Protein AF-A0A090WVR4-F1 (afdb_monomer)

Organism: NCBI:txid221126

Solvent-accessible surface area (backbone atoms only — not comparable to full-atom values): 7182 Å² total; per-residue (Å²): 131,82,71,78,80,50,73,68,54,50,53,52,52,48,54,42,41,65,71,36,36,90,68,53,79,60,54,68,69,56,53,54,51,55,45,58,70,44,97,52,40,68,62,52,50,52,52,50,48,40,44,44,54,17,46,50,66,48,40,76,79,42,62,64,78,89,28,46,66,42,49,36,49,51,50,49,32,46,58,36,30,68,65,32,52,67,72,58,11,56,69,73,49,70,68,86,71,57,49,73,68,56,49,53,55,45,51,69,52,43,80,73,78,54,67,74,82,79,75,78,80,128

Secondary structure (DSSP, 8-state):
--PPPPHHHHHHHHHHHHHHTTTS---HHHHHHHHHHSS-HHHHHHHHHHHHHHHHHHHTTS-SSTTHHHHHHHHHHHHHHHHS-HHHHHHHTT-SSS-HHHHHHHHHT--SPP--------

Sequence (122 aa):
MHKALTDEQLAKIKDIQETFNEVYPVSLDETITNFKRDQNPDNEINIWQNMASAYKSYALNNEGEEKLGARREAFRLILMRSMMPDKEAISSSELKILSESEALEVLKNYTLEAKPVKVEKR

Structure (mmCIF, N/CA/C/O backbone):
data_AF-A0A090WVR4-F1
#
_entry.id   AF-A0A090WVR4-F1
#
loop_
_atom_site.group_PDB
_atom_site.id
_atom_site.type_symbol
_atom_site.label_atom_id
_atom_site.label_alt_id
_atom_site.label_comp_id
_atom_site.label_asym_id
_atom_site.label_entity_id
_atom_site.label_seq_id
_atom_site.pdbx_PDB_ins_code
_atom_site.Cartn_x
_atom_site.Cartn_y
_atom_site.Cartn_z
_atom_site.occupancy
_atom_site.B_iso_or_equiv
_atom_site.auth_seq_id
_atom_site.auth_comp_id
_atom_site.auth_asym_id
_atom_site.auth_atom_id
_atom_site.pdbx_PDB_model_num
ATOM 1 N N . MET A 1 1 ? 7.695 7.006 -28.466 1.00 41.31 1 MET A N 1
ATOM 2 C CA . MET A 1 1 ? 8.221 5.636 -28.282 1.00 41.31 1 MET A CA 1
ATOM 3 C C . MET A 1 1 ? 7.917 5.218 -26.854 1.00 41.31 1 MET A C 1
ATOM 5 O O . MET A 1 1 ? 8.353 5.922 -25.954 1.00 41.31 1 MET A O 1
ATOM 9 N N . HIS A 1 2 ? 7.151 4.146 -26.637 1.00 53.28 2 HIS A N 1
ATOM 10 C CA . HIS A 1 2 ? 7.010 3.564 -25.298 1.00 53.28 2 HIS A CA 1
AT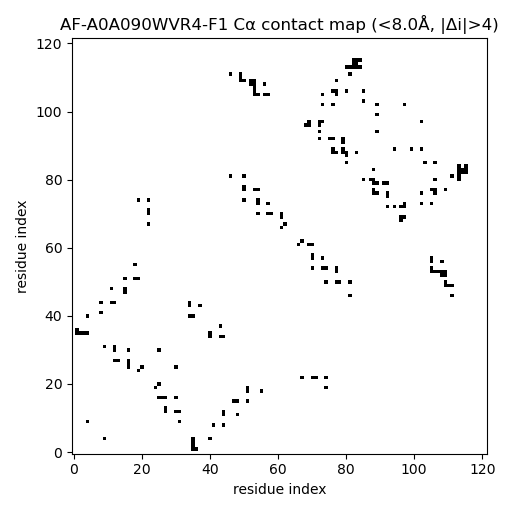OM 11 C C . HIS A 1 2 ? 8.338 2.883 -24.955 1.00 53.28 2 HIS A C 1
ATOM 13 O O . HIS A 1 2 ? 8.726 1.938 -25.642 1.00 53.28 2 HIS A O 1
ATOM 19 N N . LYS A 1 3 ? 9.083 3.405 -23.972 1.00 63.94 3 LYS A N 1
ATOM 20 C CA . LYS A 1 3 ? 10.285 2.722 -23.476 1.00 63.94 3 LYS A CA 1
ATOM 21 C C . LYS A 1 3 ? 9.845 1.388 -22.877 1.00 63.94 3 LYS A C 1
ATOM 23 O O . LYS A 1 3 ? 8.894 1.344 -22.100 1.00 63.94 3 LYS A O 1
ATOM 28 N N . ALA A 1 4 ? 10.506 0.306 -23.275 1.00 81.25 4 ALA A N 1
ATOM 29 C CA . ALA A 1 4 ? 10.335 -0.968 -22.597 1.00 81.25 4 ALA A CA 1
ATOM 30 C C . ALA A 1 4 ? 10.795 -0.814 -21.139 1.00 81.25 4 ALA A C 1
ATOM 32 O O . ALA A 1 4 ? 11.762 -0.097 -20.875 1.00 81.25 4 ALA A O 1
ATOM 33 N N . LEU A 1 5 ? 10.088 -1.464 -20.214 1.00 88.19 5 LEU A N 1
ATOM 34 C CA . LEU A 1 5 ? 10.526 -1.547 -18.825 1.00 88.19 5 LEU A CA 1
ATOM 35 C C . LEU A 1 5 ? 11.793 -2.404 -18.744 1.00 88.19 5 LEU A C 1
ATOM 37 O O . LEU A 1 5 ? 11.913 -3.387 -19.476 1.00 88.19 5 LEU A O 1
ATOM 41 N N . THR A 1 6 ? 12.716 -2.035 -17.863 1.00 92.88 6 THR A N 1
ATOM 42 C CA . THR A 1 6 ? 13.913 -2.828 -17.568 1.00 92.88 6 THR A CA 1
ATOM 43 C C . THR A 1 6 ? 13.567 -4.036 -16.697 1.00 92.88 6 THR A C 1
ATOM 45 O O . THR A 1 6 ? 12.541 -4.049 -16.013 1.00 92.88 6 THR A O 1
ATOM 48 N N . ASP A 1 7 ? 14.447 -5.038 -16.658 1.00 93.69 7 ASP A N 1
ATOM 49 C CA . ASP A 1 7 ? 14.271 -6.209 -15.787 1.00 93.69 7 ASP A CA 1
ATOM 50 C C . ASP A 1 7 ? 14.183 -5.819 -14.303 1.00 93.69 7 ASP A C 1
ATOM 52 O O . ASP A 1 7 ? 13.406 -6.398 -13.545 1.00 93.69 7 ASP A O 1
ATOM 56 N N . GLU A 1 8 ? 14.922 -4.782 -13.892 1.00 93.69 8 GLU A N 1
ATOM 57 C CA . GLU A 1 8 ? 14.848 -4.237 -12.535 1.00 93.69 8 GLU A CA 1
ATOM 58 C C . GLU A 1 8 ? 13.463 -3.640 -12.242 1.00 93.69 8 GLU A C 1
ATOM 60 O O . GLU A 1 8 ? 12.884 -3.897 -11.187 1.00 93.69 8 GLU A O 1
ATOM 65 N N . GLN A 1 9 ? 12.898 -2.875 -13.181 1.00 94.50 9 GLN A N 1
ATOM 66 C CA . GLN A 1 9 ? 11.546 -2.328 -13.046 1.00 94.50 9 GLN A CA 1
ATOM 67 C C . GLN A 1 9 ? 10.502 -3.447 -12.982 1.00 94.50 9 GLN A C 1
ATOM 69 O O . GLN A 1 9 ? 9.609 -3.402 -12.140 1.00 94.50 9 GLN A O 1
ATOM 74 N N . LEU A 1 10 ? 10.635 -4.479 -13.819 1.00 95.69 10 LEU A N 1
ATOM 75 C CA . LEU A 1 10 ? 9.740 -5.638 -13.806 1.00 95.69 10 LEU A CA 1
ATOM 76 C C . LEU A 1 10 ? 9.796 -6.394 -12.473 1.00 95.69 10 LEU A C 1
ATOM 78 O O . LEU A 1 10 ? 8.748 -6.764 -11.946 1.00 95.69 10 LEU A O 1
ATOM 82 N N . ALA A 1 11 ? 10.987 -6.574 -11.896 1.00 96.31 11 ALA A N 1
ATOM 83 C CA . ALA A 1 11 ? 11.142 -7.202 -10.586 1.00 96.31 11 ALA A CA 1
ATOM 84 C C . ALA A 1 11 ? 10.434 -6.401 -9.478 1.00 96.31 11 ALA A C 1
ATOM 86 O O . ALA A 1 11 ? 9.723 -6.981 -8.659 1.00 96.31 11 ALA A O 1
ATOM 87 N N . LYS A 1 12 ? 10.563 -5.067 -9.490 1.00 96.88 12 LYS A N 1
ATOM 88 C CA . LYS A 1 12 ? 9.867 -4.180 -8.540 1.00 96.88 12 LYS A CA 1
ATOM 89 C C . LYS A 1 12 ? 8.348 -4.235 -8.712 1.00 96.88 12 LYS A C 1
ATOM 91 O O . LYS A 1 12 ? 7.626 -4.332 -7.726 1.00 96.88 12 LYS A O 1
ATOM 96 N N . ILE A 1 13 ? 7.863 -4.213 -9.955 1.00 96.25 13 ILE A N 1
ATOM 97 C CA . ILE A 1 13 ? 6.429 -4.305 -10.271 1.00 96.25 13 ILE A CA 1
ATOM 98 C C . ILE A 1 13 ? 5.846 -5.640 -9.806 1.00 96.25 13 ILE A C 1
ATOM 100 O O . ILE A 1 13 ? 4.729 -5.673 -9.292 1.00 96.25 13 ILE A O 1
ATOM 104 N N . LYS A 1 14 ? 6.603 -6.730 -9.953 1.00 96.75 14 LYS A N 1
ATOM 105 C CA . LYS A 1 14 ? 6.196 -8.044 -9.464 1.00 96.75 14 LYS A CA 1
ATOM 106 C C . LYS A 1 14 ? 6.046 -8.060 -7.940 1.00 96.75 14 LYS A C 1
ATOM 108 O O . LYS A 1 14 ? 4.999 -8.481 -7.467 1.00 96.75 14 LYS A O 1
ATOM 113 N N . ASP A 1 15 ? 7.021 -7.535 -7.191 1.00 96.94 15 ASP A N 1
ATOM 114 C CA . ASP A 1 15 ? 6.914 -7.429 -5.723 1.00 96.94 15 ASP A CA 1
ATOM 115 C C . ASP A 1 15 ? 5.709 -6.571 -5.300 1.00 96.94 15 ASP A C 1
ATOM 117 O O . ASP A 1 15 ? 4.960 -6.952 -4.401 1.00 96.94 15 ASP A O 1
ATOM 121 N N . ILE A 1 16 ? 5.468 -5.444 -5.981 1.00 96.69 16 ILE A N 1
ATOM 122 C CA . ILE A 1 16 ? 4.284 -4.600 -5.749 1.00 96.69 16 ILE A CA 1
ATOM 123 C C . ILE A 1 16 ? 2.994 -5.403 -5.961 1.00 96.69 16 ILE A C 1
ATOM 125 O O . ILE A 1 16 ? 2.112 -5.385 -5.101 1.00 96.69 16 ILE A O 1
ATOM 129 N N . GLN A 1 17 ? 2.872 -6.104 -7.093 1.00 97.06 17 GLN A N 1
ATOM 130 C CA . GLN A 1 17 ? 1.664 -6.858 -7.424 1.00 97.06 17 GLN A CA 1
ATOM 131 C C . GLN A 1 17 ? 1.424 -7.986 -6.419 1.00 97.06 17 GLN A C 1
ATOM 133 O O . GLN A 1 17 ? 0.311 -8.107 -5.917 1.00 97.06 17 GLN A O 1
ATOM 138 N N . GLU A 1 18 ? 2.458 -8.754 -6.073 1.00 96.50 18 GLU A N 1
ATOM 139 C CA . GLU A 1 18 ? 2.368 -9.836 -5.088 1.00 96.50 18 GLU A CA 1
ATOM 140 C C . GLU A 1 18 ? 1.939 -9.309 -3.713 1.00 96.50 18 GLU A C 1
ATOM 142 O O . GLU A 1 18 ? 1.069 -9.897 -3.072 1.00 96.50 18 GLU A O 1
ATOM 147 N N . THR A 1 19 ? 2.482 -8.161 -3.296 1.00 96.75 19 THR A N 1
ATOM 148 C CA . THR A 1 19 ? 2.153 -7.517 -2.014 1.00 96.75 19 THR A CA 1
ATOM 149 C C . THR A 1 19 ? 0.681 -7.140 -1.912 1.00 96.75 19 THR A C 1
ATOM 151 O O . THR A 1 19 ? 0.066 -7.310 -0.862 1.00 96.75 19 THR A O 1
ATOM 154 N N . PHE A 1 20 ? 0.113 -6.604 -2.992 1.00 97.00 20 PHE A N 1
ATOM 155 C CA . PHE A 1 20 ? -1.255 -6.097 -2.984 1.00 97.00 20 PHE A CA 1
ATOM 156 C C . PHE A 1 20 ? -2.289 -7.100 -3.487 1.00 97.00 20 PHE A C 1
ATOM 158 O O . PHE A 1 20 ? -3.477 -6.819 -3.375 1.00 97.00 20 PHE A O 1
ATOM 165 N N . ASN A 1 21 ? -1.886 -8.267 -3.995 1.00 95.94 21 ASN A N 1
ATOM 166 C CA . ASN A 1 21 ? -2.782 -9.204 -4.675 1.00 95.94 21 ASN A CA 1
ATOM 167 C C . ASN A 1 21 ? -4.006 -9.621 -3.833 1.00 95.94 21 ASN A C 1
ATOM 169 O O . ASN A 1 21 ? -5.081 -9.845 -4.381 1.00 95.94 21 ASN A O 1
ATOM 173 N N . GLU A 1 22 ? -3.879 -9.691 -2.504 1.00 94.50 22 GLU A N 1
ATOM 174 C CA . GLU A 1 22 ? -5.001 -10.030 -1.613 1.00 94.50 22 GLU A CA 1
ATOM 175 C C . GLU A 1 22 ? -6.058 -8.915 -1.465 1.00 94.50 22 GLU A C 1
ATOM 177 O O . GLU A 1 22 ? -7.235 -9.192 -1.214 1.00 94.50 22 GLU A O 1
ATOM 182 N N . VAL A 1 23 ? -5.664 -7.649 -1.629 1.00 95.69 23 VAL A N 1
ATOM 183 C CA . VAL A 1 23 ? -6.523 -6.465 -1.421 1.00 95.69 23 VAL A CA 1
ATOM 184 C C . VAL A 1 23 ? -6.863 -5.732 -2.717 1.00 95.69 23 VAL A C 1
ATOM 186 O O . VAL A 1 23 ? -7.886 -5.054 -2.790 1.00 95.69 23 VAL A O 1
ATOM 189 N N . TYR A 1 24 ? -6.039 -5.908 -3.744 1.00 94.56 24 TYR A N 1
ATOM 190 C CA . TYR A 1 24 ? -6.162 -5.330 -5.071 1.00 94.56 24 TYR A CA 1
ATOM 191 C C . TYR A 1 24 ? -5.774 -6.390 -6.121 1.00 94.56 24 TYR A C 1
ATOM 193 O O . TYR A 1 24 ? -4.648 -6.386 -6.627 1.00 94.56 24 TYR A O 1
ATOM 201 N N . PRO A 1 25 ? -6.685 -7.341 -6.418 1.00 93.19 25 PRO A N 1
ATOM 202 C CA . PRO A 1 25 ? -6.403 -8.512 -7.248 1.00 93.19 25 PRO A CA 1
ATOM 203 C C . PRO A 1 25 ? -6.383 -8.147 -8.739 1.00 93.19 25 PRO A C 1
ATOM 205 O O . PRO A 1 25 ? -7.302 -8.459 -9.495 1.00 93.19 25 PRO A O 1
ATOM 208 N N . VAL A 1 26 ? -5.325 -7.458 -9.156 1.00 93.38 26 VAL A N 1
ATOM 209 C CA . VAL A 1 26 ? -5.023 -7.142 -10.555 1.00 93.38 26 VAL A CA 1
ATOM 210 C C . VAL A 1 26 ? -3.930 -8.084 -11.048 1.00 93.38 26 VAL A C 1
ATOM 212 O O . VAL A 1 26 ? -2.979 -8.379 -10.323 1.00 93.38 26 VAL A O 1
ATOM 215 N N . SER A 1 27 ? -4.061 -8.576 -12.283 1.00 95.44 27 SER A N 1
ATOM 216 C CA . SER A 1 27 ? -3.071 -9.489 -12.867 1.00 95.44 27 SER A CA 1
ATOM 217 C C . SER A 1 27 ? -1.703 -8.817 -13.037 1.00 95.44 27 SER A C 1
ATOM 219 O O . SER A 1 27 ? -1.617 -7.611 -13.264 1.00 95.44 27 SER A O 1
ATOM 221 N N . LEU A 1 28 ? -0.617 -9.597 -12.987 1.00 94.69 28 LEU A N 1
ATOM 222 C CA . LEU A 1 28 ? 0.734 -9.073 -13.225 1.00 94.69 28 LEU A CA 1
ATOM 223 C C . LEU A 1 28 ? 0.856 -8.383 -14.594 1.00 94.69 28 LEU A C 1
ATOM 225 O O . LEU A 1 28 ? 1.448 -7.309 -14.681 1.00 94.69 28 LEU A O 1
ATOM 229 N N . ASP A 1 29 ? 0.251 -8.949 -15.640 1.00 94.81 29 ASP A N 1
ATOM 230 C CA . ASP A 1 29 ? 0.276 -8.376 -16.992 1.00 94.81 29 ASP A CA 1
ATOM 231 C C . ASP A 1 29 ? -0.442 -7.022 -17.066 1.00 94.81 29 ASP A C 1
ATOM 233 O O . ASP A 1 29 ? 0.038 -6.085 -17.716 1.00 94.81 29 ASP A O 1
ATOM 237 N N . GLU A 1 30 ? -1.576 -6.890 -16.376 1.00 94.81 30 GLU A N 1
ATOM 238 C CA . GLU A 1 30 ? -2.312 -5.631 -16.286 1.00 94.81 30 GLU A CA 1
ATOM 239 C C . GLU A 1 30 ? -1.538 -4.591 -15.472 1.00 94.81 30 GLU A C 1
ATOM 241 O O . GLU A 1 30 ? -1.385 -3.455 -15.922 1.00 94.81 30 GLU A O 1
ATOM 246 N N . THR A 1 31 ? -0.949 -4.982 -14.341 1.00 94.00 31 THR A N 1
ATOM 247 C CA . THR A 1 31 ? -0.083 -4.103 -13.546 1.00 94.00 31 THR A CA 1
ATOM 248 C C . THR A 1 31 ? 1.099 -3.597 -14.380 1.00 94.00 31 THR A C 1
ATOM 250 O O . THR A 1 31 ? 1.325 -2.389 -14.459 1.00 94.00 31 THR A O 1
ATOM 253 N N . ILE A 1 32 ? 1.808 -4.485 -15.088 1.00 94.00 32 ILE A N 1
ATOM 254 C CA . ILE A 1 32 ? 2.903 -4.115 -16.002 1.00 94.00 32 ILE A CA 1
ATOM 255 C C . ILE A 1 32 ? 2.409 -3.142 -17.079 1.00 94.00 32 ILE A C 1
ATOM 257 O O . ILE A 1 32 ? 3.091 -2.167 -17.401 1.00 94.00 32 ILE A O 1
ATOM 261 N N . THR A 1 33 ? 1.231 -3.398 -17.647 1.00 92.81 33 THR A N 1
ATOM 262 C CA . THR A 1 33 ? 0.631 -2.535 -18.670 1.00 92.81 33 THR A CA 1
ATOM 263 C C . THR A 1 33 ? 0.320 -1.146 -18.117 1.00 92.81 33 THR A C 1
ATOM 265 O O . THR A 1 33 ? 0.587 -0.157 -18.798 1.00 92.81 33 THR A O 1
ATOM 268 N N . ASN A 1 34 ? -0.168 -1.046 -16.881 1.00 91.12 34 ASN A N 1
ATOM 269 C CA . ASN A 1 34 ? -0.443 0.230 -16.225 1.00 91.12 34 ASN A CA 1
ATOM 270 C C . ASN A 1 34 ? 0.841 1.052 -16.025 1.00 91.12 34 ASN A C 1
ATOM 272 O O . ASN A 1 34 ? 0.886 2.201 -16.461 1.00 91.12 34 ASN A O 1
ATOM 276 N N . PHE A 1 35 ? 1.921 0.450 -15.514 1.00 92.00 35 PHE A N 1
ATOM 277 C CA . PHE A 1 35 ? 3.212 1.144 -15.374 1.00 92.00 35 PHE A CA 1
ATOM 278 C C . PHE A 1 35 ? 3.831 1.546 -16.722 1.00 92.00 35 PHE A C 1
ATOM 280 O O . PHE A 1 35 ? 4.425 2.613 -16.835 1.00 92.00 35 PHE A O 1
ATOM 287 N N . LYS A 1 36 ? 3.667 0.735 -17.778 1.00 89.94 36 LYS A N 1
ATOM 288 C CA . LYS A 1 36 ? 4.148 1.067 -19.137 1.00 89.94 36 LYS A CA 1
ATOM 289 C C . LYS A 1 36 ? 3.454 2.279 -19.759 1.00 89.94 36 LYS A C 1
ATOM 291 O O . LYS A 1 36 ? 3.999 2.884 -20.685 1.00 89.94 36 LYS A O 1
ATOM 296 N N . ARG A 1 37 ? 2.226 2.581 -19.327 1.00 88.50 37 ARG A N 1
ATOM 297 C CA . ARG A 1 37 ? 1.445 3.723 -19.823 1.00 88.50 37 ARG A CA 1
ATOM 298 C C . ARG A 1 37 ? 1.856 5.034 -19.160 1.00 88.50 37 ARG A C 1
ATOM 300 O O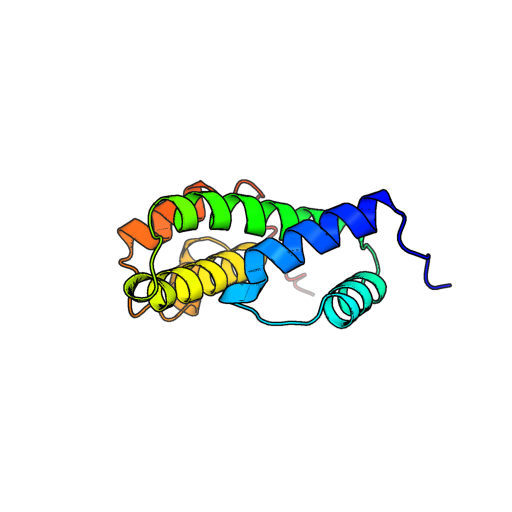 . ARG A 1 37 ? 1.554 6.085 -19.723 1.00 88.50 37 ARG A O 1
ATOM 307 N N . ASP A 1 38 ? 2.542 4.972 -18.021 1.00 86.06 38 ASP A N 1
ATOM 308 C CA . ASP A 1 38 ? 3.029 6.154 -17.324 1.00 86.06 38 ASP A CA 1
ATOM 309 C C . ASP A 1 38 ? 4.172 6.836 -18.098 1.00 86.06 38 ASP A C 1
ATOM 311 O O . ASP A 1 38 ? 5.003 6.184 -18.737 1.00 86.06 38 ASP A O 1
ATOM 315 N N . GLN A 1 39 ? 4.215 8.170 -18.062 1.00 83.50 39 GLN A N 1
ATOM 316 C CA . GLN A 1 39 ? 5.285 8.944 -18.701 1.00 83.50 39 GLN A CA 1
ATOM 317 C C . GLN A 1 39 ? 6.616 8.827 -17.946 1.00 83.50 39 GLN A C 1
ATOM 319 O O . GLN A 1 39 ? 7.680 8.993 -18.548 1.00 83.50 39 GLN A O 1
ATOM 324 N N . ASN A 1 40 ? 6.561 8.534 -16.647 1.00 88.62 40 ASN A N 1
ATOM 325 C CA . ASN A 1 40 ? 7.696 8.317 -15.767 1.00 88.62 40 ASN A CA 1
ATOM 326 C C . ASN A 1 40 ? 7.484 7.060 -14.894 1.00 88.62 40 ASN A C 1
ATOM 328 O O . ASN A 1 40 ? 7.203 7.172 -13.695 1.00 88.62 40 ASN A O 1
ATOM 332 N N . PRO A 1 41 ? 7.687 5.858 -15.472 1.00 9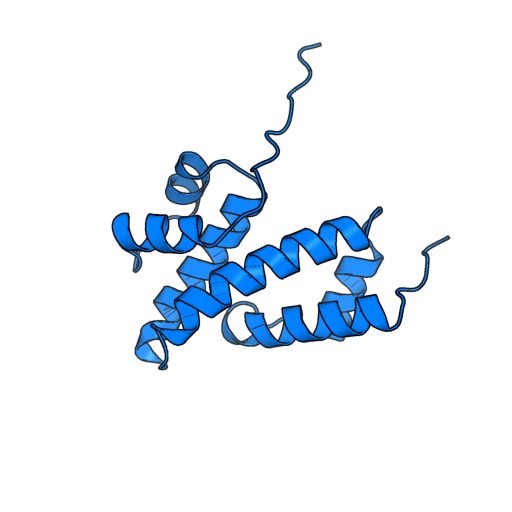0.12 41 PRO A N 1
ATOM 333 C CA . PRO A 1 41 ? 7.510 4.599 -14.754 1.00 90.12 41 PRO A CA 1
ATOM 334 C C . PRO A 1 41 ? 8.357 4.490 -13.482 1.00 90.12 41 PRO A C 1
ATOM 336 O O . PRO A 1 41 ? 7.907 3.888 -12.518 1.00 90.12 41 PRO A O 1
ATOM 339 N N . ASP A 1 42 ? 9.551 5.093 -13.435 1.00 90.94 42 ASP A N 1
ATOM 340 C CA . ASP A 1 42 ? 10.411 5.058 -12.243 1.00 90.94 42 ASP A CA 1
ATOM 341 C C . ASP A 1 42 ? 9.789 5.797 -11.056 1.00 90.94 42 ASP A C 1
ATOM 343 O O . ASP A 1 42 ? 9.836 5.314 -9.923 1.00 90.94 42 ASP A O 1
ATOM 347 N N . ASN A 1 43 ? 9.183 6.962 -11.307 1.00 91.00 43 ASN A N 1
ATOM 348 C CA . ASN A 1 43 ? 8.493 7.713 -10.262 1.00 91.00 43 ASN A CA 1
ATOM 349 C C . ASN A 1 43 ? 7.271 6.945 -9.752 1.00 91.00 43 ASN A C 1
ATOM 351 O O . ASN A 1 43 ? 7.075 6.860 -8.541 1.00 91.00 43 ASN A O 1
ATOM 355 N N . GLU A 1 44 ? 6.487 6.368 -10.662 1.00 92.38 44 GLU A N 1
ATOM 356 C CA . GLU A 1 44 ? 5.306 5.589 -10.295 1.00 92.38 44 GLU A CA 1
ATOM 357 C C . GLU A 1 44 ? 5.708 4.337 -9.502 1.00 92.38 44 GLU A C 1
ATOM 359 O O . GLU A 1 44 ? 5.198 4.109 -8.407 1.00 92.38 44 GLU A O 1
ATOM 364 N N . ILE A 1 45 ? 6.706 3.575 -9.964 1.00 94.44 45 ILE A N 1
ATOM 365 C CA . ILE A 1 45 ? 7.240 2.417 -9.229 1.00 94.44 45 ILE A CA 1
ATOM 366 C C . ILE A 1 45 ? 7.686 2.837 -7.827 1.00 94.44 45 ILE A C 1
ATOM 368 O O . ILE A 1 45 ? 7.327 2.176 -6.857 1.00 94.44 45 ILE A O 1
ATOM 372 N N . ASN A 1 46 ? 8.408 3.951 -7.686 1.00 94.12 46 ASN A N 1
ATOM 373 C CA . ASN A 1 46 ? 8.857 4.424 -6.379 1.00 94.12 46 ASN A CA 1
ATOM 374 C C . ASN A 1 46 ? 7.687 4.755 -5.430 1.00 94.12 46 ASN A C 1
ATOM 376 O O . ASN A 1 46 ? 7.756 4.429 -4.243 1.00 94.12 46 ASN A O 1
ATOM 380 N N . ILE A 1 47 ? 6.607 5.364 -5.931 1.00 93.62 47 ILE A N 1
ATOM 381 C CA . ILE A 1 47 ? 5.395 5.626 -5.138 1.00 93.62 47 ILE A CA 1
ATOM 382 C C . ILE A 1 47 ? 4.789 4.305 -4.660 1.00 93.62 47 ILE A C 1
ATOM 384 O O . ILE A 1 47 ? 4.618 4.104 -3.457 1.00 93.62 47 ILE A O 1
ATOM 388 N N . TRP A 1 48 ? 4.544 3.370 -5.578 1.00 96.19 48 TRP A N 1
ATOM 389 C CA . TRP A 1 48 ? 3.936 2.080 -5.250 1.00 96.19 48 TRP A CA 1
ATOM 390 C C . TRP A 1 48 ? 4.812 1.212 -4.338 1.00 96.19 48 TRP A C 1
ATOM 392 O O . TRP A 1 48 ? 4.283 0.521 -3.471 1.00 96.19 48 TRP A O 1
ATOM 402 N N . GLN A 1 49 ? 6.141 1.280 -4.452 1.00 95.12 49 GLN A N 1
ATOM 403 C CA . GLN A 1 49 ? 7.055 0.611 -3.518 1.00 95.12 49 GLN A CA 1
ATOM 404 C C . GLN A 1 49 ? 6.957 1.187 -2.101 1.00 95.12 49 GLN A C 1
ATOM 406 O O . GLN A 1 49 ? 6.974 0.436 -1.126 1.00 95.12 49 GLN A O 1
ATOM 411 N N . ASN A 1 50 ? 6.815 2.507 -1.966 1.00 94.31 50 ASN A N 1
ATOM 412 C CA . ASN A 1 50 ? 6.609 3.132 -0.659 1.00 94.31 50 ASN A CA 1
ATOM 413 C C . ASN A 1 50 ? 5.250 2.757 -0.066 1.00 94.31 50 ASN A C 1
ATOM 415 O O . ASN A 1 50 ? 5.162 2.450 1.123 1.00 94.31 50 ASN A O 1
ATOM 419 N N . MET A 1 51 ? 4.210 2.693 -0.902 1.00 95.88 51 MET A N 1
ATOM 4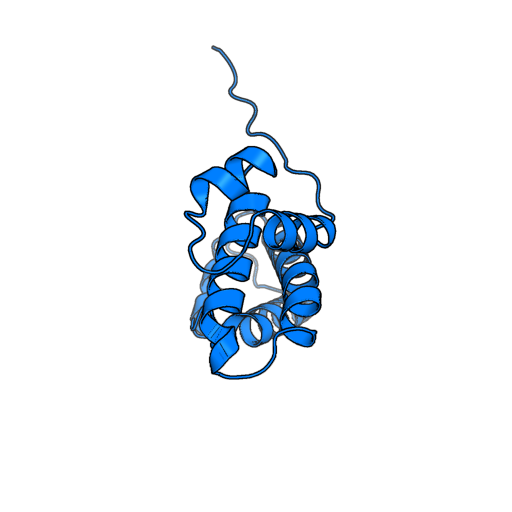20 C CA . MET A 1 51 ? 2.913 2.163 -0.486 1.00 95.88 51 MET A CA 1
ATOM 421 C C . MET A 1 51 ? 3.043 0.715 0.006 1.00 95.88 51 MET A C 1
ATOM 423 O O . MET A 1 51 ? 2.524 0.379 1.068 1.00 95.88 51 MET A O 1
ATOM 427 N N . ALA A 1 52 ? 3.763 -0.133 -0.737 1.00 95.50 52 ALA A N 1
ATOM 428 C CA . ALA A 1 52 ? 3.960 -1.541 -0.402 1.00 95.50 52 ALA A CA 1
ATOM 429 C C . ALA A 1 52 ? 4.711 -1.707 0.925 1.00 95.50 52 ALA A C 1
ATOM 431 O O . ALA A 1 52 ? 4.331 -2.539 1.743 1.00 95.50 52 ALA A O 1
ATOM 432 N N . SER A 1 53 ? 5.729 -0.883 1.182 1.00 93.88 53 SER A N 1
ATOM 433 C CA . SER A 1 53 ? 6.470 -0.877 2.449 1.00 93.88 53 SER A CA 1
ATOM 434 C C . SER A 1 53 ? 5.582 -0.518 3.653 1.00 93.88 53 SER A C 1
ATOM 436 O O . SER A 1 53 ? 5.572 -1.232 4.664 1.00 93.88 53 SER A O 1
ATOM 438 N N . ALA A 1 54 ? 4.778 0.545 3.526 1.00 93.38 54 ALA A N 1
ATOM 439 C CA . ALA A 1 54 ? 3.842 0.966 4.568 1.00 93.38 54 ALA A CA 1
ATOM 440 C C . ALA A 1 54 ? 2.776 -0.110 4.835 1.00 93.38 54 ALA A C 1
ATOM 442 O O . ALA A 1 54 ? 2.490 -0.448 5.985 1.00 93.38 54 ALA A O 1
ATOM 443 N N . TYR A 1 55 ? 2.243 -0.701 3.763 1.00 96.00 55 TYR A N 1
ATOM 444 C CA . TYR A 1 55 ? 1.255 -1.770 3.835 1.00 96.00 55 TYR A CA 1
ATOM 445 C C . TYR A 1 55 ? 1.813 -3.038 4.484 1.00 96.00 55 TYR A C 1
ATOM 447 O O . TYR A 1 55 ? 1.194 -3.555 5.410 1.00 96.00 55 TYR A O 1
ATOM 455 N N . LYS A 1 56 ? 2.996 -3.514 4.058 1.00 94.19 56 LYS A N 1
ATOM 456 C CA . LYS A 1 56 ? 3.657 -4.706 4.623 1.00 94.19 56 LYS A CA 1
ATOM 457 C C . LYS A 1 56 ? 3.821 -4.574 6.138 1.00 94.19 56 LYS A C 1
ATOM 459 O O . LYS A 1 56 ? 3.483 -5.500 6.868 1.00 94.19 56 LYS A O 1
ATOM 464 N N . SER A 1 57 ? 4.258 -3.407 6.614 1.00 91.56 57 SER A N 1
ATOM 465 C CA . SER A 1 57 ? 4.414 -3.132 8.052 1.00 91.56 57 SER A CA 1
ATOM 466 C C . SER A 1 57 ? 3.104 -3.288 8.839 1.00 91.56 57 SER A C 1
ATOM 468 O O . SER A 1 57 ? 3.109 -3.805 9.955 1.00 91.56 57 SER A O 1
ATOM 470 N N . TYR A 1 58 ? 1.971 -2.882 8.257 1.00 93.12 58 TYR A N 1
ATOM 471 C CA . TYR A 1 58 ? 0.655 -3.062 8.874 1.00 93.12 58 TYR A CA 1
ATOM 472 C C . TYR A 1 58 ? 0.143 -4.505 8.759 1.00 93.12 58 TYR A C 1
ATOM 474 O O . TYR A 1 58 ? -0.369 -5.060 9.734 1.00 93.12 58 TYR A O 1
ATOM 482 N N . ALA A 1 59 ? 0.296 -5.114 7.581 1.00 93.50 59 ALA A N 1
ATOM 483 C CA . ALA A 1 59 ? -0.204 -6.447 7.265 1.00 93.50 59 ALA A CA 1
ATOM 484 C C . ALA A 1 59 ? 0.449 -7.540 8.125 1.00 93.50 59 ALA A C 1
ATOM 486 O O . ALA A 1 59 ? -0.260 -8.423 8.594 1.00 93.50 59 ALA A O 1
ATOM 487 N N . LEU A 1 60 ? 1.753 -7.431 8.415 1.00 92.12 60 LEU A N 1
ATOM 488 C CA . LEU A 1 60 ? 2.484 -8.368 9.286 1.00 92.12 60 LEU A CA 1
ATOM 489 C C . LEU A 1 60 ? 1.911 -8.455 10.710 1.00 92.12 60 LEU A C 1
ATOM 491 O O . LEU A 1 60 ? 2.023 -9.484 11.364 1.00 92.12 60 LEU A O 1
ATOM 495 N N . ASN A 1 61 ? 1.294 -7.379 11.202 1.00 90.25 61 ASN A N 1
ATOM 496 C CA . ASN A 1 61 ? 0.671 -7.346 12.529 1.00 90.25 61 ASN A CA 1
ATOM 497 C C . ASN A 1 61 ? -0.840 -7.633 12.485 1.00 90.25 61 ASN A C 1
ATOM 499 O O . ASN A 1 61 ? -1.495 -7.684 13.524 1.00 90.25 61 ASN A O 1
ATOM 503 N N . ASN A 1 62 ? -1.407 -7.793 11.287 1.00 92.75 62 ASN A N 1
ATOM 504 C CA . ASN A 1 62 ? -2.837 -7.963 11.043 1.00 92.75 62 ASN A CA 1
ATOM 505 C C . ASN A 1 62 ? -3.065 -9.091 10.032 1.00 92.75 62 ASN A C 1
ATOM 507 O O . ASN A 1 62 ? -3.758 -8.902 9.032 1.00 92.75 62 ASN A O 1
ATOM 511 N N . GLU A 1 63 ? -2.451 -10.245 10.283 1.00 91.50 63 GLU A N 1
ATOM 512 C CA . GLU A 1 63 ? -2.631 -11.469 9.498 1.00 91.50 63 GLU A CA 1
ATOM 513 C C . GLU A 1 63 ? -4.019 -12.094 9.740 1.00 91.50 63 GLU A C 1
ATOM 515 O O . GLU A 1 63 ? -4.769 -11.654 10.607 1.00 91.50 63 GLU A O 1
ATOM 520 N N . GLY A 1 64 ? -4.378 -13.111 8.951 1.00 92.88 64 GLY A N 1
ATOM 521 C CA . GLY A 1 64 ? -5.657 -13.818 9.080 1.00 92.88 64 GLY A CA 1
ATOM 522 C C . GLY A 1 64 ? -6.774 -13.275 8.183 1.00 92.88 64 GLY A C 1
ATOM 523 O O . GLY A 1 64 ? -6.732 -12.140 7.694 1.00 92.88 64 GLY A O 1
ATOM 524 N N . GLU A 1 65 ? -7.774 -14.117 7.923 1.00 92.19 65 GLU A N 1
ATOM 525 C CA . GLU A 1 65 ? -8.920 -13.797 7.058 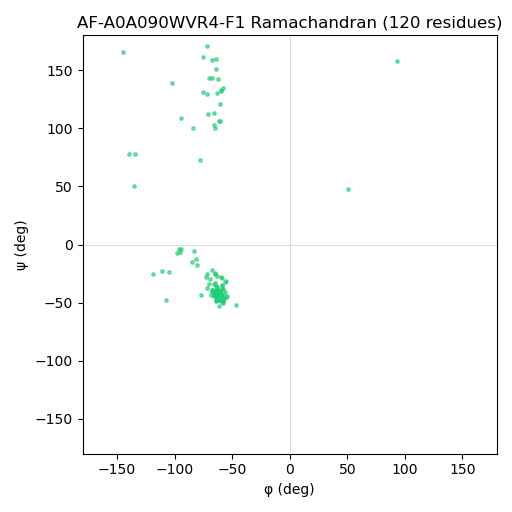1.00 92.19 65 GLU A CA 1
ATOM 526 C C . GLU A 1 65 ? -9.843 -12.761 7.720 1.00 92.19 65 GLU A C 1
ATOM 528 O O . GLU A 1 65 ? -10.380 -11.870 7.066 1.00 92.19 65 GLU A O 1
ATOM 533 N N . GLU A 1 66 ? -9.963 -12.800 9.047 1.00 93.56 66 GLU A N 1
ATOM 534 C CA . GLU A 1 66 ? -10.758 -11.865 9.843 1.00 93.56 66 GLU A CA 1
ATOM 535 C C . GLU A 1 66 ? -10.229 -10.425 9.785 1.00 93.56 66 GLU A C 1
ATOM 537 O O . GLU A 1 66 ? -10.987 -9.470 9.963 1.00 93.56 66 GLU A O 1
ATOM 542 N N . LYS A 1 67 ? -8.934 -10.260 9.493 1.00 95.06 67 LYS A N 1
ATOM 543 C CA . LYS A 1 67 ? -8.271 -8.961 9.337 1.00 95.06 67 LYS A CA 1
ATOM 544 C C . LYS A 1 67 ? -8.208 -8.476 7.892 1.00 95.06 67 LYS A C 1
ATOM 546 O O . LYS A 1 67 ? -7.800 -7.337 7.660 1.00 95.06 67 LYS A O 1
ATOM 551 N N . LEU A 1 68 ? -8.670 -9.266 6.920 1.00 94.69 68 LEU A N 1
ATOM 552 C CA . LEU A 1 68 ? -8.633 -8.889 5.505 1.00 94.69 68 LEU A CA 1
ATOM 553 C C . LEU A 1 68 ? -9.380 -7.575 5.234 1.00 94.69 68 LEU A C 1
ATOM 555 O O . LEU A 1 68 ? -8.919 -6.745 4.452 1.00 94.69 68 LEU A O 1
ATOM 559 N N . GLY A 1 69 ? -10.507 -7.342 5.913 1.00 95.38 69 GLY A N 1
ATOM 560 C CA . GLY A 1 69 ? -11.238 -6.076 5.815 1.00 95.38 69 GLY A CA 1
ATOM 561 C C . GLY A 1 69 ? -10.398 -4.870 6.254 1.00 95.38 69 GLY A C 1
ATOM 562 O O . GLY A 1 69 ? -10.361 -3.862 5.551 1.00 95.38 69 GLY A O 1
ATOM 563 N N . ALA A 1 70 ? -9.665 -5.002 7.363 1.00 95.56 70 ALA A N 1
ATOM 564 C CA . ALA A 1 70 ? -8.768 -3.962 7.858 1.00 95.56 70 ALA A CA 1
ATOM 565 C C . ALA A 1 70 ? -7.607 -3.717 6.881 1.00 95.56 70 ALA A C 1
ATOM 567 O O . ALA A 1 70 ? -7.304 -2.578 6.538 1.00 95.56 70 ALA A O 1
ATOM 568 N N . ARG A 1 71 ? -7.005 -4.784 6.340 1.00 96.50 71 ARG A N 1
ATOM 569 C CA . ARG A 1 71 ? -5.949 -4.664 5.324 1.00 96.50 71 ARG A CA 1
ATOM 570 C C . ARG A 1 71 ? -6.439 -3.953 4.055 1.00 96.50 71 ARG A C 1
ATOM 572 O O . ARG A 1 71 ? -5.742 -3.084 3.536 1.00 96.50 71 ARG A O 1
ATOM 579 N N . ARG A 1 72 ? -7.664 -4.229 3.589 1.00 96.19 72 ARG A N 1
ATOM 580 C CA . ARG A 1 72 ? -8.274 -3.505 2.453 1.00 96.19 72 ARG A CA 1
ATOM 581 C C . ARG A 1 72 ? -8.425 -2.009 2.727 1.00 96.19 72 ARG A C 1
ATOM 583 O O . ARG A 1 72 ? -8.140 -1.193 1.851 1.00 96.19 72 ARG A O 1
ATOM 590 N N . GLU A 1 73 ? -8.853 -1.641 3.931 1.00 96.38 73 GLU A N 1
ATOM 591 C CA . GLU A 1 73 ? -8.951 -0.236 4.334 1.00 96.38 73 GLU A CA 1
ATOM 592 C C . GLU A 1 73 ? -7.579 0.430 4.463 1.00 96.38 73 GLU A C 1
ATOM 594 O O . GLU A 1 73 ? -7.410 1.547 3.979 1.00 96.38 73 GLU A O 1
ATOM 599 N N . ALA A 1 74 ? -6.582 -0.265 5.016 1.00 96.25 74 ALA A N 1
ATOM 600 C CA . ALA A 1 74 ? -5.207 0.223 5.070 1.00 96.25 74 ALA A CA 1
ATOM 601 C C . ALA A 1 74 ? -4.648 0.488 3.663 1.00 96.25 74 ALA A C 1
ATOM 603 O O . ALA A 1 74 ? -4.071 1.546 3.420 1.00 96.25 74 ALA A O 1
ATOM 604 N N . PHE A 1 75 ? -4.879 -0.422 2.708 1.00 96.25 75 PHE A N 1
ATOM 605 C CA . PHE A 1 75 ? -4.510 -0.211 1.307 1.00 96.25 75 PHE A CA 1
ATOM 606 C C . PHE A 1 75 ? -5.177 1.038 0.717 1.00 96.25 75 PHE A C 1
ATOM 608 O O . PHE A 1 75 ? -4.486 1.890 0.155 1.00 96.25 75 PHE A O 1
ATOM 615 N N . ARG A 1 76 ? -6.501 1.189 0.880 1.00 95.44 76 ARG A N 1
ATOM 616 C CA . ARG A 1 76 ? -7.234 2.372 0.392 1.00 95.44 76 ARG A CA 1
ATOM 617 C C . ARG A 1 76 ? -6.697 3.657 1.020 1.00 95.44 76 ARG A C 1
ATOM 619 O O . ARG A 1 76 ? -6.504 4.637 0.307 1.00 95.44 76 ARG A O 1
ATOM 626 N N . LEU A 1 77 ? -6.422 3.642 2.321 1.00 96.19 77 LEU A N 1
ATOM 627 C CA . LEU A 1 77 ? -5.875 4.780 3.052 1.00 96.19 77 LEU A CA 1
ATOM 628 C C . LEU A 1 77 ? -4.497 5.194 2.529 1.00 96.19 77 LEU A C 1
ATOM 630 O O . LEU A 1 77 ? -4.272 6.374 2.259 1.00 96.19 77 LEU A O 1
ATOM 634 N N . ILE A 1 78 ? -3.594 4.231 2.340 1.00 95.38 78 ILE A N 1
ATOM 635 C CA . ILE A 1 78 ? -2.255 4.468 1.787 1.00 95.38 78 ILE A CA 1
ATOM 636 C C . ILE A 1 78 ? -2.350 5.001 0.351 1.00 95.38 78 ILE A C 1
ATOM 638 O O . ILE A 1 78 ? -1.642 5.944 -0.002 1.00 95.38 78 ILE A O 1
ATOM 642 N N . LEU A 1 79 ? -3.250 4.442 -0.464 1.00 94.12 79 LEU A N 1
ATOM 643 C CA . LEU A 1 79 ? -3.501 4.923 -1.821 1.00 94.12 79 LEU A CA 1
ATOM 644 C C . LEU A 1 79 ? -3.996 6.373 -1.816 1.00 94.12 79 LEU A C 1
ATOM 646 O O . LEU A 1 79 ? -3.495 7.187 -2.581 1.00 94.12 79 LEU A O 1
ATOM 650 N N . MET A 1 80 ? -4.929 6.739 -0.935 1.00 93.50 80 MET A N 1
ATOM 651 C CA . MET A 1 80 ? -5.345 8.140 -0.807 1.00 93.50 80 MET A CA 1
ATOM 652 C C . MET A 1 80 ? -4.170 9.018 -0.371 1.00 93.50 80 MET A C 1
ATOM 654 O O . MET A 1 80 ? -3.935 10.075 -0.956 1.00 93.50 80 MET A O 1
ATOM 658 N 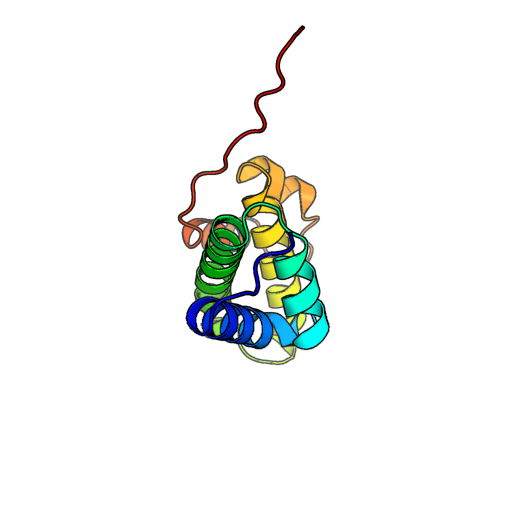N . ARG A 1 81 ? -3.373 8.553 0.596 1.00 92.06 81 ARG A N 1
ATOM 659 C CA . ARG A 1 81 ? -2.219 9.290 1.117 1.00 92.06 81 ARG A CA 1
ATOM 660 C C . ARG A 1 81 ? -1.120 9.547 0.085 1.00 92.06 81 ARG A C 1
ATOM 662 O O . ARG A 1 81 ? -0.391 10.533 0.218 1.00 92.06 81 ARG A O 1
ATOM 669 N N . SER A 1 82 ? -0.981 8.708 -0.939 1.00 90.62 82 SER A N 1
ATOM 670 C CA . SER A 1 82 ? -0.013 8.967 -2.011 1.00 90.62 82 SER A CA 1
ATOM 671 C C . SER A 1 82 ? -0.398 10.185 -2.863 1.00 90.62 82 SER A C 1
ATOM 673 O O . SER A 1 82 ? 0.477 10.818 -3.454 1.00 90.62 82 SER A O 1
ATOM 675 N N . MET A 1 83 ? -1.683 10.561 -2.865 1.00 88.25 83 MET A N 1
ATOM 676 C CA . MET A 1 83 ? -2.243 11.657 -3.661 1.00 88.25 83 MET A CA 1
ATOM 677 C C . MET A 1 83 ? -2.556 12.924 -2.847 1.00 88.25 83 MET A C 1
ATOM 679 O O . MET A 1 83 ? -2.626 14.009 -3.422 1.00 88.25 83 MET A O 1
ATOM 683 N N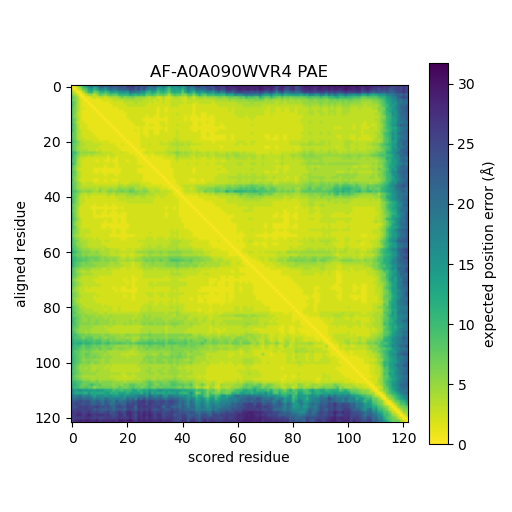 . MET A 1 84 ? -2.761 12.813 -1.529 1.00 90.25 84 MET A N 1
ATOM 684 C CA . MET A 1 84 ? -3.183 13.929 -0.666 1.00 90.25 84 MET A CA 1
ATOM 685 C C . MET A 1 84 ? -2.567 13.860 0.747 1.00 90.25 84 MET A C 1
ATOM 687 O O . MET A 1 84 ? -2.030 12.820 1.122 1.00 90.25 84 MET A O 1
ATOM 691 N N . PRO A 1 85 ? -2.615 14.938 1.554 1.00 89.94 85 PRO A N 1
ATOM 692 C CA . PRO A 1 85 ? -2.102 14.939 2.930 1.00 89.94 85 PRO A CA 1
ATOM 693 C C . PRO A 1 85 ? -2.855 13.988 3.876 1.00 89.94 85 PRO A C 1
ATOM 695 O O . PRO A 1 85 ? -4.018 13.670 3.643 1.00 89.94 85 PRO A O 1
ATOM 698 N N . ASP A 1 86 ? -2.231 13.614 5.000 1.00 88.75 86 ASP A N 1
ATOM 699 C CA . ASP A 1 86 ? -2.754 12.662 6.000 1.00 88.75 86 ASP A CA 1
ATOM 700 C C . ASP A 1 86 ? -4.215 12.917 6.384 1.00 88.75 86 ASP A C 1
ATOM 702 O O . ASP A 1 86 ? -5.055 12.022 6.308 1.00 88.75 86 ASP A O 1
ATOM 706 N N . LYS A 1 87 ? -4.532 14.160 6.764 1.00 88.25 87 LYS A N 1
ATOM 707 C CA . LYS A 1 87 ? -5.868 14.535 7.239 1.00 88.25 87 LYS A CA 1
ATOM 708 C C . LYS A 1 87 ? -6.935 14.350 6.158 1.00 88.25 87 LYS A C 1
ATOM 710 O O . LYS A 1 87 ? -8.022 13.863 6.455 1.00 88.25 87 LYS A O 1
ATOM 715 N N . GLU A 1 88 ? -6.613 14.725 4.922 1.00 90.56 88 GLU A N 1
ATOM 716 C CA . GLU A 1 88 ? -7.516 14.579 3.777 1.00 90.56 88 GLU A CA 1
ATOM 717 C C . GLU A 1 88 ? -7.660 13.108 3.374 1.00 90.56 88 GLU A C 1
ATOM 719 O O . GLU A 1 88 ? -8.765 12.662 3.057 1.00 90.56 88 GLU A O 1
ATOM 724 N N . ALA A 1 89 ? -6.572 12.335 3.455 1.00 92.31 89 ALA A N 1
ATOM 725 C CA . ALA A 1 89 ? -6.572 10.908 3.161 1.00 92.31 89 ALA A CA 1
ATOM 726 C C . ALA A 1 89 ? -7.467 10.144 4.140 1.00 92.31 89 ALA A C 1
ATOM 728 O O . ALA A 1 89 ? -8.310 9.360 3.706 1.00 92.31 89 ALA A O 1
ATOM 729 N N . ILE A 1 90 ? -7.355 10.419 5.444 1.00 91.94 90 ILE A N 1
ATOM 730 C CA . ILE A 1 90 ? -8.208 9.808 6.473 1.00 91.94 90 ILE A CA 1
ATOM 731 C C . ILE A 1 90 ? -9.680 10.155 6.226 1.00 91.94 90 ILE A C 1
ATOM 733 O O . ILE A 1 90 ? -10.515 9.251 6.188 1.00 91.94 90 ILE A O 1
ATOM 737 N N . SER A 1 91 ? -10.008 11.430 5.976 1.00 89.62 91 SER A N 1
ATOM 738 C CA . SER A 1 91 ? -11.401 11.825 5.723 1.00 89.62 91 SER A CA 1
ATOM 739 C C . SER A 1 91 ? -11.978 11.232 4.433 1.00 89.62 91 SER A C 1
ATOM 741 O O . SER A 1 91 ? -13.159 10.905 4.393 1.00 89.62 91 SER A O 1
ATOM 743 N N . SER A 1 92 ? -11.159 11.067 3.389 1.00 88.12 92 SER A N 1
ATOM 744 C CA . SER A 1 92 ? -11.602 10.574 2.072 1.00 88.12 92 SER A CA 1
ATOM 745 C C . SER A 1 92 ? -11.648 9.045 1.972 1.00 88.12 92 SER A C 1
ATOM 747 O O . SER A 1 92 ? -12.234 8.495 1.037 1.00 88.12 92 SER A O 1
ATOM 749 N N . SER A 1 93 ? -11.021 8.337 2.916 1.00 85.25 93 SER A N 1
ATOM 750 C CA . SER A 1 93 ? -10.941 6.870 2.897 1.00 85.25 93 SER A CA 1
ATOM 751 C C . SER A 1 93 ? -12.193 6.180 3.434 1.00 85.25 93 SER A C 1
ATOM 753 O O . SER A 1 93 ? -12.343 4.982 3.204 1.00 85.25 93 SER A O 1
ATOM 755 N N . GLU A 1 94 ? -13.095 6.922 4.092 1.00 85.69 94 GLU A N 1
ATOM 756 C CA . GLU A 1 94 ? -14.366 6.412 4.633 1.00 85.69 94 GLU A CA 1
ATOM 757 C C . GLU A 1 94 ? -14.178 5.140 5.483 1.00 85.69 94 GLU A C 1
ATOM 759 O O . GLU A 1 94 ? -14.871 4.139 5.284 1.00 85.69 94 GLU A O 1
ATOM 764 N N . LEU A 1 95 ? -13.200 5.170 6.396 1.00 90.12 95 LEU A N 1
ATOM 765 C CA . LEU A 1 95 ? -12.810 4.030 7.231 1.00 90.12 95 LEU A CA 1
ATOM 766 C C . LEU A 1 95 ? -13.985 3.544 8.093 1.00 90.12 95 LEU A C 1
ATOM 768 O O . LEU A 1 95 ? -14.661 4.345 8.743 1.00 90.12 95 LEU A O 1
ATOM 772 N N . LYS A 1 96 ? -14.229 2.231 8.096 1.00 93.31 96 LYS A N 1
ATOM 773 C CA . LYS A 1 96 ? -15.282 1.567 8.886 1.00 93.31 96 LYS A CA 1
ATOM 774 C C . LYS A 1 96 ? -14.710 0.566 9.881 1.00 93.31 96 LYS A C 1
ATOM 776 O O . LYS A 1 96 ? -15.375 0.257 10.867 1.00 93.31 96 LYS A O 1
ATOM 781 N N . ILE A 1 97 ? -13.525 0.033 9.596 1.00 93.81 97 ILE A N 1
ATOM 782 C CA . ILE A 1 97 ? -12.848 -0.994 10.384 1.00 93.81 97 ILE A CA 1
ATOM 783 C C . ILE A 1 97 ? -11.669 -0.377 11.131 1.00 93.81 97 ILE A C 1
ATOM 785 O O . ILE A 1 97 ? -11.541 -0.604 12.331 1.00 93.81 97 ILE A O 1
ATOM 789 N N . LEU A 1 98 ? -10.832 0.410 10.449 1.00 93.19 98 LEU A N 1
ATOM 790 C CA . LEU A 1 98 ? -9.702 1.080 11.088 1.00 93.19 98 LEU A CA 1
ATOM 791 C C . LEU A 1 98 ? -10.193 2.213 11.983 1.00 93.19 98 LEU A C 1
ATOM 793 O O . LEU A 1 98 ? -10.928 3.104 11.550 1.00 93.19 98 LEU A O 1
ATOM 797 N N . SER A 1 99 ? -9.707 2.221 13.220 1.00 92.38 99 SER A N 1
ATOM 798 C CA . SER A 1 99 ? -9.769 3.404 14.070 1.00 92.38 99 SER A CA 1
ATOM 799 C C . SER A 1 99 ? -8.865 4.514 13.527 1.00 92.38 99 SER A C 1
ATOM 801 O O . SER A 1 99 ? -7.887 4.269 12.820 1.00 92.38 99 SER A O 1
ATOM 803 N N . GLU A 1 100 ? -9.143 5.760 13.914 1.00 89.62 100 GLU A N 1
ATOM 804 C CA . GLU A 1 100 ? -8.293 6.901 13.554 1.00 89.62 100 GLU A CA 1
ATOM 805 C C . GLU A 1 100 ? -6.847 6.723 14.054 1.00 89.62 100 GLU A C 1
ATOM 807 O O . GLU A 1 100 ? -5.898 7.075 13.355 1.00 89.62 100 GLU A O 1
ATOM 812 N N . SER A 1 101 ? -6.655 6.109 15.228 1.00 89.81 101 SER A N 1
ATOM 813 C CA . SER A 1 101 ? -5.322 5.790 15.753 1.00 89.81 101 SER A CA 1
ATOM 814 C C . SER A 1 101 ? -4.561 4.795 14.878 1.00 89.81 101 SER A C 1
ATOM 816 O O . SER A 1 101 ? -3.386 5.024 14.597 1.00 89.81 101 SER A O 1
ATOM 818 N N . GLU A 1 102 ? -5.220 3.728 14.418 1.00 91.00 102 GLU A N 1
ATOM 819 C CA . GLU A 1 102 ? -4.609 2.741 13.518 1.00 91.00 102 GLU A CA 1
ATOM 820 C C . GLU A 1 102 ? -4.323 3.359 12.150 1.00 91.00 102 GLU A C 1
ATOM 822 O O . GLU A 1 102 ? -3.262 3.133 11.578 1.00 91.00 102 GLU A O 1
ATOM 827 N N . ALA A 1 103 ? -5.230 4.199 11.645 1.00 92.81 103 ALA A N 1
ATOM 828 C CA . ALA A 1 103 ? -5.029 4.930 10.402 1.00 92.81 103 ALA A CA 1
ATOM 829 C C . ALA A 1 103 ? -3.765 5.802 10.465 1.00 92.81 103 ALA A C 1
ATOM 831 O O . ALA A 1 103 ? -2.916 5.736 9.580 1.00 92.81 103 ALA A O 1
ATOM 832 N N . LEU A 1 104 ? -3.592 6.572 11.542 1.00 91.25 104 LEU A N 1
ATOM 833 C CA . LEU A 1 104 ? -2.390 7.381 11.751 1.00 91.25 104 LEU A CA 1
ATOM 834 C C . LEU A 1 104 ? -1.125 6.524 11.879 1.00 91.25 104 LEU A C 1
ATOM 836 O O . LEU A 1 104 ? -0.066 6.930 11.405 1.00 91.25 104 LEU A O 1
ATOM 840 N N . GLU A 1 105 ? -1.206 5.351 12.504 1.00 89.94 105 GLU A N 1
ATOM 841 C CA . GLU A 1 105 ? -0.081 4.416 12.590 1.00 89.94 105 GLU A CA 1
ATOM 842 C C . GLU A 1 105 ? 0.319 3.861 11.218 1.00 89.94 105 GLU A C 1
ATOM 844 O O . GLU A 1 105 ? 1.503 3.856 10.883 1.00 89.94 105 GLU A O 1
ATOM 849 N N . VAL A 1 106 ? -0.659 3.489 10.387 1.00 91.50 106 VAL A N 1
ATOM 850 C CA . VAL A 1 106 ? -0.428 3.085 8.993 1.00 91.50 106 VAL A CA 1
ATOM 851 C C . VAL A 1 106 ? 0.286 4.198 8.224 1.00 91.50 106 VAL A C 1
ATOM 853 O O . VAL A 1 106 ? 1.281 3.940 7.545 1.00 91.50 106 VAL A O 1
ATOM 856 N N . LEU A 1 107 ? -0.183 5.443 8.358 1.00 90.94 107 LEU A N 1
ATOM 857 C CA . LEU A 1 107 ? 0.381 6.579 7.627 1.00 90.94 107 LEU A CA 1
ATOM 858 C C . LEU A 1 107 ? 1.794 6.962 8.084 1.00 90.94 107 LEU A C 1
ATOM 860 O O . LEU A 1 107 ? 2.587 7.396 7.252 1.00 90.94 107 LEU A O 1
ATOM 864 N N . LYS A 1 108 ? 2.158 6.742 9.355 1.00 88.12 108 LYS A N 1
ATOM 865 C CA . LYS A 1 108 ? 3.536 6.964 9.844 1.00 88.12 108 LYS A CA 1
ATOM 866 C C . LYS A 1 108 ? 4.575 6.111 9.116 1.00 88.12 108 LYS A C 1
ATOM 868 O O . LYS A 1 108 ? 5.728 6.523 9.018 1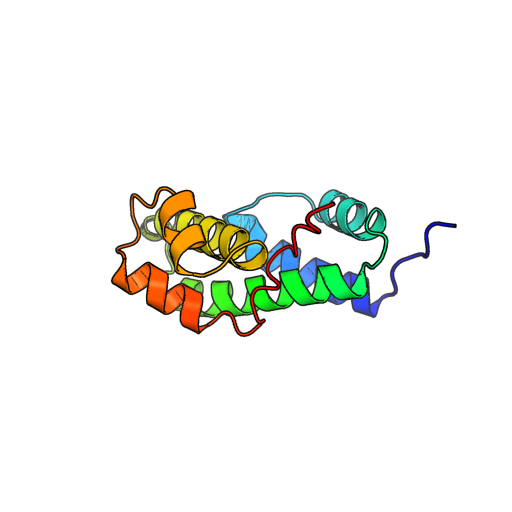.00 88.12 108 LYS A O 1
ATOM 873 N N . ASN A 1 109 ? 4.177 4.945 8.609 1.00 82.88 109 ASN A N 1
ATOM 874 C CA . ASN A 1 109 ? 5.064 4.049 7.869 1.00 82.88 109 ASN A CA 1
ATOM 875 C C . ASN A 1 109 ? 5.203 4.436 6.384 1.00 82.88 109 ASN A C 1
ATOM 877 O O . ASN A 1 109 ? 6.014 3.842 5.674 1.00 82.88 109 ASN A O 1
ATOM 881 N N . TYR A 1 110 ? 4.448 5.433 5.905 1.00 83.12 110 TYR A N 1
ATOM 882 C CA . TYR A 1 110 ? 4.580 5.986 4.559 1.00 83.12 110 TYR A CA 1
ATOM 883 C C . TYR A 1 110 ? 5.498 7.217 4.574 1.00 83.12 110 TYR A C 1
ATOM 885 O O . TYR A 1 110 ? 5.139 8.279 5.077 1.00 83.12 110 TYR A O 1
ATOM 893 N N . THR A 1 111 ? 6.702 7.080 4.017 1.00 76.69 111 THR A N 1
ATOM 894 C CA . THR A 1 111 ? 7.794 8.055 4.197 1.00 76.69 111 THR A CA 1
ATOM 895 C C . THR A 1 111 ? 7.949 9.067 3.060 1.00 76.69 111 THR A C 1
ATOM 897 O O . THR A 1 111 ? 8.727 10.012 3.194 1.00 76.69 111 THR A O 1
ATOM 900 N N . LEU A 1 112 ? 7.216 8.921 1.949 1.00 75.56 112 LEU A N 1
ATOM 901 C CA . LEU A 1 112 ? 7.215 9.930 0.888 1.00 75.56 112 LEU A CA 1
ATOM 902 C C . LEU A 1 112 ? 6.381 11.146 1.300 1.00 75.56 112 LEU A C 1
ATOM 904 O O . LEU A 1 112 ? 5.221 11.030 1.708 1.00 75.56 112 LEU A O 1
ATOM 908 N N . GLU A 1 113 ? 6.953 12.337 1.125 1.00 61.31 113 GLU A N 1
ATOM 909 C CA . GLU A 1 113 ? 6.209 13.582 1.298 1.00 61.31 113 GLU A CA 1
ATOM 910 C C . GLU A 1 113 ? 4.999 13.612 0.353 1.00 61.31 113 GLU A C 1
ATOM 912 O O . GLU A 1 113 ? 5.110 13.295 -0.836 1.00 61.31 113 GLU A O 1
ATOM 917 N N . ALA A 1 114 ? 3.831 14.015 0.873 1.00 55.78 114 ALA A N 1
ATOM 918 C CA . ALA A 1 114 ? 2.698 14.338 0.012 1.00 55.78 114 ALA A CA 1
ATOM 919 C C . ALA A 1 114 ? 3.147 15.491 -0.889 1.00 55.78 114 ALA A C 1
ATOM 921 O O . ALA A 1 114 ? 3.522 16.545 -0.377 1.00 55.78 114 ALA A O 1
ATOM 922 N N . LYS A 1 115 ? 3.130 15.320 -2.212 1.00 51.75 115 LYS A N 1
ATOM 923 C CA . LYS A 1 115 ? 3.320 16.450 -3.124 1.00 51.75 115 LYS A CA 1
ATOM 924 C C . LYS A 1 115 ? 1.952 17.113 -3.294 1.00 51.75 115 L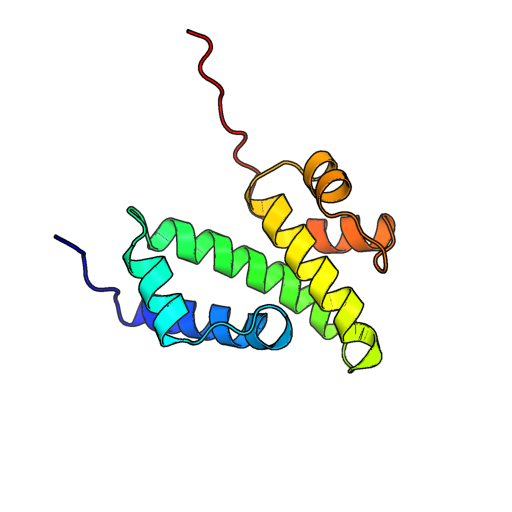YS A C 1
ATOM 926 O O . LYS A 1 115 ? 1.145 16.580 -4.051 1.00 51.75 115 LYS A O 1
ATOM 931 N N . PRO A 1 116 ? 1.640 18.229 -2.605 1.00 48.16 116 PRO A N 1
ATOM 932 C CA . PRO A 1 116 ? 0.381 18.919 -2.839 1.00 48.16 116 PRO A CA 1
ATOM 933 C C . PRO A 1 116 ? 0.328 19.353 -4.306 1.00 48.16 116 PRO A C 1
ATOM 935 O O . PRO A 1 116 ? 1.293 19.922 -4.828 1.00 48.16 116 PRO A O 1
ATOM 938 N N . VAL A 1 117 ? -0.794 19.093 -4.978 1.00 45.88 117 VAL A N 1
ATOM 939 C CA . VAL A 1 117 ? -1.051 19.645 -6.310 1.00 45.88 117 VAL A CA 1
ATOM 940 C C . VAL A 1 117 ? -1.040 21.165 -6.166 1.00 45.88 117 VAL A C 1
ATOM 942 O O . VAL A 1 117 ? -1.953 21.755 -5.588 1.00 45.88 117 VAL A O 1
ATOM 945 N N . LYS A 1 118 ? 0.019 21.821 -6.651 1.00 41.69 118 LYS A N 1
ATOM 946 C CA . LYS A 1 118 ? 0.032 23.279 -6.773 1.00 41.69 118 LYS A CA 1
ATOM 947 C C . LYS A 1 118 ? -1.031 23.648 -7.801 1.00 41.69 118 LYS A C 1
ATOM 949 O O . LYS A 1 118 ? -0.801 23.534 -8.999 1.00 41.69 118 LYS A O 1
ATOM 954 N N . VAL A 1 119 ? -2.198 24.074 -7.330 1.00 47.53 119 VAL A N 1
ATOM 955 C CA . VAL A 1 119 ? -3.165 24.769 -8.177 1.00 47.53 119 VAL A CA 1
ATOM 956 C C . VAL A 1 119 ? -2.512 26.090 -8.573 1.00 47.53 119 VAL A C 1
ATOM 958 O O . VAL A 1 119 ? -2.423 27.008 -7.757 1.00 47.53 119 VAL A O 1
ATOM 961 N N . GLU A 1 120 ? -2.001 26.182 -9.801 1.00 38.41 120 GLU A N 1
ATOM 962 C CA . GLU A 1 120 ? -1.643 27.473 -10.382 1.00 38.41 120 GLU A CA 1
ATOM 963 C C . GLU A 1 120 ? -2.923 28.308 -10.470 1.00 38.41 120 GLU A C 1
ATOM 965 O O . GLU A 1 120 ? -3.815 28.045 -11.280 1.00 38.41 120 GLU A O 1
ATOM 970 N N . LYS A 1 121 ? -3.042 29.304 -9.588 1.00 43.19 121 LYS A N 1
ATOM 971 C CA . LYS A 1 121 ? -3.998 30.388 -9.791 1.00 43.19 121 LYS A CA 1
ATOM 972 C C . LYS A 1 121 ? -3.537 31.149 -11.034 1.00 43.19 121 LYS A C 1
ATOM 974 O O . LYS A 1 121 ? -2.453 31.726 -11.019 1.00 43.19 121 LYS A O 1
ATOM 979 N N . ARG A 1 122 ? -4.345 31.071 -12.092 1.00 43.22 122 ARG A N 1
ATOM 980 C CA . ARG A 1 122 ? -4.264 31.962 -13.254 1.00 43.22 122 ARG A CA 1
ATOM 981 C C . ARG A 1 122 ? -4.432 33.418 -12.841 1.00 43.22 122 ARG A C 1
ATOM 983 O O . ARG A 1 122 ? -5.199 33.660 -11.880 1.00 43.22 122 ARG A O 1
#

pLDDT: mean 87.7, std 14.15, range [38.41, 97.06]

Radius of gyration: 15.24 Å; Cα contacts (8 Å, |Δi|>4): 119; chains: 1; bounding box: 30×46×44 Å

Mean predicted aligned error: 6.0 Å

Foldseek 3Di:
DQDQDDPVLLVLLVLLCVLCCLQDVDDSVVSSVVLSPDPCSPVVSVLSSLLSQLLVVLCVVQDDPVSSLVSNLLSQLSVLVLADPLVVSVVVSPDDPDDPVNSVSSVVSRPDDHPHPPPPDD